Protein AF-A0A919U0M6-F1 (afdb_monomer_lite)

Organism: NCBI:txid398759

Sequence (118 aa):
MAHFEVVVVEVRPTDEEIRDNPAKAGIPLATLLERTSGEYVWHYSPEAPVREHWRRTATAIADSNLAEIARATTIPVSLEHLRGRDPATTRVKVRFEISYTSARESRDAAVLDGPHLL

Secondary structure (DSSP, 8-state):
-EEEEEEEEEE---HHHHHH-TTTT-EEHHHHHHHTTT-SEEEE---HHHHHHHHHHHHHHT-HHHHHHHH-S-EEEE-GGGTTS-TTT-EEEEEEEEEE--SSS---EEEEE-----

Structure (mmCIF, N/CA/C/O backbone):
data_AF-A0A919U0M6-F1
#
_entry.id   AF-A0A919U0M6-F1
#
loop_
_atom_site.group_PDB
_atom_site.id
_atom_site.type_symbol
_atom_site.label_atom_id
_atom_site.label_alt_id
_atom_site.label_comp_id
_atom_site.label_asym_id
_atom_site.label_entity_id
_atom_site.label_seq_id
_atom_site.pdbx_PDB_ins_code
_atom_site.Cartn_x
_atom_site.Cartn_y
_atom_site.Cartn_z
_atom_site.occupancy
_atom_site.B_iso_or_equiv
_atom_site.auth_seq_id
_atom_site.auth_comp_id
_atom_site.auth_asym_id
_atom_site.auth_atom_id
_atom_site.pdbx_PDB_model_num
ATOM 1 N N . MET A 1 1 ? 13.990 -15.208 -12.308 1.00 63.44 1 MET A N 1
ATOM 2 C CA . MET A 1 1 ? 12.586 -14.743 -12.241 1.00 63.44 1 MET A CA 1
ATOM 3 C C . MET A 1 1 ? 12.480 -13.775 -11.079 1.00 63.44 1 MET A C 1
ATOM 5 O O . MET A 1 1 ? 13.026 -14.092 -10.021 1.00 63.44 1 MET A O 1
ATOM 9 N N . ALA A 1 2 ? 11.892 -12.598 -11.289 1.00 68.50 2 ALA A N 1
ATOM 10 C CA . ALA A 1 2 ? 11.621 -11.658 -10.212 1.00 68.50 2 ALA A CA 1
ATOM 11 C C . ALA A 1 2 ? 10.204 -11.877 -9.679 1.00 68.50 2 ALA A C 1
ATOM 13 O O . ALA A 1 2 ? 9.291 -12.233 -10.418 1.00 68.50 2 ALA A O 1
ATOM 14 N N . HIS A 1 3 ? 10.039 -11.681 -8.383 1.00 72.75 3 HIS A N 1
ATOM 15 C CA . HIS A 1 3 ? 8.771 -11.629 -7.689 1.00 72.75 3 HIS A CA 1
ATOM 16 C C . HIS A 1 3 ? 8.658 -10.241 -7.072 1.00 72.75 3 HIS A C 1
ATOM 18 O O . HIS A 1 3 ? 9.542 -9.804 -6.330 1.00 72.75 3 HIS A O 1
ATOM 24 N N . PHE A 1 4 ? 7.588 -9.542 -7.419 1.00 74.31 4 PHE A N 1
ATOM 25 C CA . PHE A 1 4 ? 7.243 -8.263 -6.830 1.00 74.31 4 PHE A CA 1
ATOM 26 C C . PHE A 1 4 ? 5.993 -8.454 -5.990 1.00 74.31 4 PHE A C 1
ATOM 28 O O . PHE A 1 4 ? 4.985 -8.949 -6.492 1.00 74.31 4 PHE A O 1
ATOM 35 N N . GLU A 1 5 ? 6.06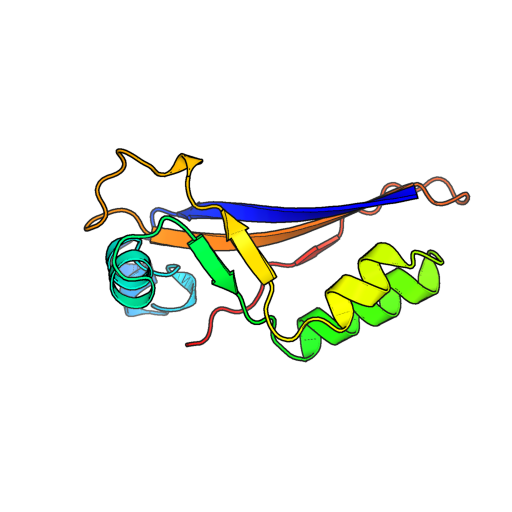0 -8.032 -4.737 1.00 75.31 5 GLU A N 1
ATOM 36 C CA . GLU A 1 5 ? 4.936 -8.083 -3.821 1.00 75.31 5 GLU A CA 1
ATOM 37 C C . GLU A 1 5 ? 4.699 -6.713 -3.192 1.00 75.31 5 GLU A C 1
ATOM 39 O O . GLU A 1 5 ? 5.629 -6.020 -2.764 1.00 75.31 5 GLU A O 1
ATOM 44 N N . VAL A 1 6 ? 3.424 -6.329 -3.139 1.00 75.19 6 VAL A N 1
ATOM 45 C CA . VAL A 1 6 ? 2.970 -5.188 -2.350 1.00 75.19 6 VAL A CA 1
ATOM 46 C C . VAL A 1 6 ? 2.392 -5.727 -1.058 1.00 75.19 6 VAL A C 1
ATOM 48 O O . VAL A 1 6 ? 1.335 -6.356 -1.061 1.00 75.19 6 VAL A O 1
ATOM 51 N N . VAL A 1 7 ? 3.083 -5.467 0.044 1.00 79.94 7 VAL A N 1
ATOM 52 C CA . VAL A 1 7 ? 2.692 -5.942 1.366 1.00 79.94 7 VAL A CA 1
ATOM 53 C C . VAL A 1 7 ? 2.074 -4.784 2.131 1.00 79.94 7 VAL A C 1
ATOM 55 O O . VAL A 1 7 ? 2.650 -3.699 2.233 1.00 79.94 7 VAL A O 1
ATOM 58 N N . VAL A 1 8 ? 0.897 -5.010 2.701 1.00 82.94 8 VAL A N 1
ATOM 59 C CA . VAL A 1 8 ? 0.315 -4.083 3.672 1.00 82.94 8 VAL A CA 1
ATOM 60 C C . VAL A 1 8 ? 0.710 -4.556 5.051 1.00 82.94 8 VAL A C 1
ATOM 62 O O . VAL A 1 8 ? 0.501 -5.714 5.406 1.00 82.94 8 VAL A O 1
ATOM 65 N N . VAL A 1 9 ? 1.284 -3.650 5.829 1.00 84.69 9 VAL A N 1
ATOM 66 C CA . VAL A 1 9 ? 1.682 -3.926 7.203 1.00 84.69 9 VAL A CA 1
ATOM 67 C C . VAL A 1 9 ? 0.810 -3.120 8.155 1.00 84.69 9 VAL A C 1
ATOM 69 O O . VAL A 1 9 ? 0.667 -1.902 8.015 1.00 84.69 9 VAL A O 1
ATOM 72 N N . GLU A 1 10 ? 0.216 -3.813 9.126 1.00 85.94 10 GLU A N 1
ATOM 73 C CA . GLU A 1 10 ? -0.365 -3.179 10.309 1.00 85.94 10 GLU A CA 1
ATOM 74 C C . GLU A 1 10 ? 0.770 -2.519 11.096 1.00 85.94 10 GLU A C 1
ATOM 76 O O . GLU A 1 10 ? 1.805 -3.137 11.358 1.00 85.94 10 GLU A O 1
ATOM 81 N N . VAL A 1 11 ? 0.577 -1.263 11.485 1.00 84.62 11 VAL A N 1
ATOM 82 C CA . VAL A 1 11 ? 1.507 -0.539 12.347 1.00 84.62 11 VAL A CA 1
ATOM 83 C C . VAL A 1 11 ? 0.790 -0.002 13.571 1.00 84.62 11 VAL A C 1
ATOM 85 O O . VAL A 1 11 ? -0.371 0.404 13.513 1.00 84.62 11 VAL A O 1
ATOM 88 N N . ARG A 1 12 ? 1.515 0.018 14.688 1.00 82.00 12 ARG A N 1
ATOM 89 C CA . ARG A 1 12 ? 1.053 0.560 15.968 1.00 82.00 12 ARG A CA 1
ATOM 90 C C . ARG A 1 12 ? 2.016 1.649 16.424 1.00 82.00 12 ARG A C 1
ATOM 92 O O . ARG A 1 12 ? 2.882 1.369 17.250 1.00 82.00 12 ARG A O 1
ATOM 99 N N . PRO A 1 13 ? 1.938 2.843 15.823 1.00 80.88 13 PRO A N 1
ATOM 100 C CA . PRO A 1 13 ? 2.764 3.961 16.243 1.00 80.88 13 PRO A CA 1
ATOM 101 C C . PRO A 1 13 ? 2.321 4.449 17.622 1.00 80.88 13 PRO A C 1
ATOM 103 O O . PRO A 1 13 ? 1.145 4.371 17.982 1.00 80.88 13 PRO A O 1
ATOM 106 N N . THR A 1 14 ? 3.268 4.975 18.377 1.00 83.75 14 THR A N 1
ATOM 107 C CA . THR A 1 14 ? 3.016 5.707 19.617 1.00 83.75 14 THR A CA 1
ATOM 108 C C . THR A 1 14 ? 2.388 7.076 19.337 1.00 83.75 14 THR A C 1
ATOM 110 O O . THR A 1 14 ? 2.492 7.621 18.235 1.00 83.75 14 THR A O 1
ATOM 113 N N . ASP A 1 15 ? 1.769 7.676 20.356 1.00 83.19 15 ASP A N 1
ATOM 114 C CA . ASP A 1 15 ? 1.198 9.028 20.264 1.00 83.19 15 ASP A CA 1
ATOM 115 C C . ASP A 1 15 ? 2.248 10.097 19.918 1.00 83.19 15 ASP A C 1
ATOM 117 O O . ASP A 1 15 ? 1.928 11.117 19.305 1.00 83.19 15 ASP A O 1
ATOM 121 N N . GLU A 1 16 ? 3.503 9.874 20.314 1.00 85.94 16 GLU A N 1
ATOM 122 C CA . GLU A 1 16 ? 4.637 10.732 19.970 1.00 85.94 16 GLU A CA 1
ATOM 123 C C . GLU A 1 16 ? 4.980 10.608 18.481 1.00 85.94 16 GLU A C 1
ATOM 125 O O . GLU A 1 16 ? 5.023 11.615 17.780 1.00 85.94 16 GLU A O 1
ATOM 130 N N . GLU A 1 17 ? 5.077 9.385 17.949 1.00 82.44 17 GLU A N 1
ATOM 131 C CA . GLU A 1 17 ? 5.320 9.155 16.517 1.00 82.44 17 GLU A CA 1
ATOM 132 C C . GLU A 1 17 ? 4.205 9.721 15.628 1.00 82.44 17 GLU A C 1
ATOM 134 O O . GLU A 1 17 ? 4.480 10.264 14.555 1.00 82.44 17 GLU A O 1
ATOM 139 N N . ILE A 1 18 ? 2.946 9.626 16.072 1.00 81.81 18 ILE A N 1
ATOM 140 C CA . ILE A 1 18 ? 1.806 10.229 15.370 1.00 81.81 18 ILE A CA 1
ATOM 141 C C . ILE A 1 18 ? 1.940 11.753 15.327 1.00 81.81 18 ILE A C 1
ATOM 143 O O . ILE A 1 18 ? 1.633 12.361 14.302 1.00 81.81 18 ILE A O 1
ATOM 147 N N . ARG A 1 19 ? 2.376 12.374 16.425 1.00 83.06 19 ARG A N 1
ATOM 148 C CA . ARG A 1 19 ? 2.496 13.831 16.541 1.00 83.06 19 ARG A CA 1
ATOM 149 C C . ARG A 1 19 ? 3.669 14.377 15.738 1.00 83.06 19 ARG A C 1
ATOM 151 O O . ARG A 1 19 ? 3.507 15.373 15.039 1.00 83.06 19 ARG A O 1
ATOM 158 N N . ASP A 1 20 ? 4.813 13.715 15.827 1.00 84.50 20 ASP A N 1
ATOM 159 C CA . ASP A 1 20 ? 6.046 14.142 15.173 1.00 84.50 20 ASP A CA 1
ATOM 160 C C . ASP A 1 20 ? 5.980 13.937 13.664 1.00 84.50 20 ASP A C 1
ATOM 162 O O . ASP A 1 20 ? 6.455 14.768 12.885 1.00 84.50 20 ASP A O 1
ATOM 166 N N . ASN A 1 21 ? 5.402 12.816 13.225 1.00 78.75 21 ASN A N 1
ATOM 167 C CA . ASN A 1 21 ? 5.285 12.518 11.811 1.00 78.75 21 ASN A CA 1
ATOM 168 C C . ASN A 1 21 ? 4.071 11.616 11.519 1.00 78.75 21 ASN A C 1
ATOM 170 O O . ASN A 1 21 ? 4.218 10.401 11.335 1.00 78.75 21 ASN A O 1
ATOM 174 N N . PRO A 1 22 ? 2.867 12.202 11.383 1.00 72.25 22 PRO A N 1
ATOM 175 C CA . PRO A 1 22 ? 1.638 11.443 11.154 1.00 72.25 22 PRO A CA 1
ATOM 176 C C . PRO A 1 22 ? 1.668 10.625 9.855 1.00 72.25 22 PRO A C 1
ATOM 178 O O . PRO A 1 22 ? 0.988 9.605 9.758 1.00 72.25 22 PRO A O 1
ATOM 181 N N . ALA A 1 23 ? 2.487 11.022 8.876 1.00 66.88 23 ALA A N 1
ATOM 182 C CA . ALA A 1 23 ? 2.719 10.258 7.655 1.00 66.88 23 ALA A CA 1
ATOM 183 C C . ALA A 1 23 ? 3.538 8.982 7.924 1.00 66.88 23 ALA A C 1
ATOM 185 O O . ALA A 1 23 ? 3.165 7.893 7.486 1.00 66.88 23 ALA A O 1
ATOM 186 N N . LYS A 1 24 ? 4.612 9.067 8.721 1.00 71.38 24 LYS A N 1
ATOM 187 C CA . LYS A 1 24 ? 5.362 7.886 9.184 1.00 71.38 24 LYS A CA 1
ATOM 188 C C . LYS A 1 24 ? 4.583 7.029 10.174 1.00 71.38 24 LYS A C 1
ATOM 190 O O . LYS A 1 24 ? 4.959 5.881 10.366 1.00 71.38 24 LYS A O 1
ATOM 195 N N . ALA A 1 25 ? 3.503 7.518 10.760 1.00 81.69 25 ALA A N 1
ATOM 196 C CA . ALA A 1 25 ? 2.618 6.719 11.600 1.00 81.69 25 ALA A CA 1
ATOM 197 C C . ALA A 1 25 ? 1.672 5.797 10.788 1.00 81.69 25 ALA A C 1
ATOM 199 O O . ALA A 1 25 ? 0.889 5.042 11.360 1.00 81.69 25 ALA A O 1
ATOM 200 N N . GLY A 1 26 ? 1.728 5.831 9.451 1.00 87.06 26 GLY A N 1
ATOM 201 C CA . GLY A 1 26 ? 0.807 5.091 8.581 1.00 87.06 26 GLY A CA 1
ATOM 202 C C . GLY A 1 26 ? -0.573 5.746 8.498 1.00 87.06 26 GLY A C 1
ATOM 203 O O . GLY A 1 26 ? -0.843 6.743 9.165 1.00 87.06 26 GLY A O 1
ATOM 204 N N . ILE A 1 27 ? -1.460 5.196 7.674 1.00 89.12 27 ILE A N 1
ATOM 205 C CA . ILE A 1 27 ? -2.802 5.740 7.422 1.00 89.12 27 ILE A CA 1
ATOM 206 C C . ILE A 1 27 ? -3.827 4.977 8.275 1.00 89.12 27 ILE A C 1
ATOM 208 O O . ILE A 1 27 ? -3.748 3.749 8.322 1.00 89.12 27 ILE A O 1
ATOM 212 N N . PRO A 1 28 ? -4.788 5.644 8.946 1.00 91.50 28 PRO A N 1
ATOM 213 C CA . PRO A 1 28 ? -5.859 4.944 9.651 1.00 91.50 28 PRO A CA 1
ATOM 214 C C . PRO A 1 28 ? -6.667 4.061 8.699 1.00 91.50 28 PRO A C 1
ATOM 216 O O . PRO A 1 28 ? -7.048 4.504 7.612 1.00 91.50 2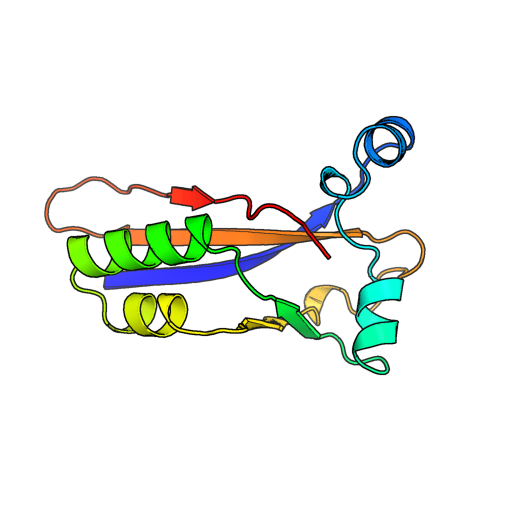8 PRO A O 1
ATOM 219 N N . LEU A 1 29 ? -6.993 2.841 9.128 1.00 92.19 29 LEU A N 1
ATOM 220 C CA . LEU A 1 29 ? -7.844 1.943 8.350 1.00 92.19 29 LEU A CA 1
ATOM 221 C C . LEU A 1 29 ? -9.225 2.573 8.109 1.00 92.19 29 LEU A C 1
ATOM 223 O O . LEU A 1 29 ? -9.734 2.490 6.996 1.00 92.19 29 LEU A O 1
ATOM 227 N N . ALA A 1 30 ? -9.783 3.284 9.096 1.00 93.19 30 ALA A N 1
ATOM 228 C CA . ALA A 1 30 ? -11.028 4.038 8.933 1.00 93.19 30 ALA A CA 1
ATOM 229 C C . ALA A 1 30 ? -10.980 5.028 7.754 1.00 93.19 30 ALA A C 1
ATOM 231 O O . ALA A 1 30 ? -11.908 5.069 6.953 1.00 93.19 30 ALA A O 1
ATOM 232 N N . THR A 1 31 ? -9.880 5.773 7.598 1.00 92.00 31 THR A N 1
ATOM 233 C CA . THR A 1 31 ? -9.704 6.732 6.494 1.00 92.00 31 THR A CA 1
ATOM 234 C C . THR A 1 31 ? -9.648 6.039 5.135 1.00 92.00 31 THR A C 1
ATOM 236 O O . THR A 1 31 ? -10.139 6.581 4.147 1.00 92.00 31 THR A O 1
ATOM 239 N N . LEU A 1 32 ? -9.044 4.851 5.058 1.00 91.56 32 LEU A N 1
ATOM 240 C CA . LEU A 1 32 ? -9.014 4.084 3.813 1.00 91.56 32 LEU A CA 1
ATOM 241 C C . LEU A 1 32 ? -10.405 3.566 3.455 1.00 91.56 32 LEU A C 1
ATOM 243 O O . LEU A 1 32 ? -10.836 3.778 2.328 1.00 91.56 32 LEU A O 1
ATOM 247 N N . LEU A 1 33 ? -11.121 2.986 4.421 1.00 93.56 33 LEU A N 1
ATOM 248 C CA . LEU A 1 33 ? -12.484 2.496 4.216 1.00 93.56 33 LEU A CA 1
ATOM 249 C C . LEU A 1 33 ? -13.449 3.624 3.833 1.00 93.56 33 LEU A C 1
ATOM 251 O O . LEU A 1 33 ? -14.306 3.428 2.982 1.00 93.56 33 LEU A O 1
ATOM 255 N N . GLU A 1 34 ? -13.305 4.821 4.402 1.00 94.31 34 GLU A N 1
ATOM 256 C CA . GLU A 1 34 ? -14.108 5.984 4.004 1.00 94.31 34 GLU A CA 1
ATOM 257 C C . GLU A 1 34 ? -13.891 6.343 2.525 1.00 94.31 34 GLU A C 1
ATOM 259 O O . GLU A 1 34 ? -14.850 6.534 1.778 1.00 94.31 34 GLU A O 1
ATOM 264 N N . ARG A 1 35 ? -12.632 6.360 2.068 1.00 91.44 35 ARG A N 1
ATOM 265 C CA . ARG A 1 35 ? -12.275 6.677 0.672 1.00 91.44 35 ARG A CA 1
ATOM 266 C C . ARG A 1 35 ?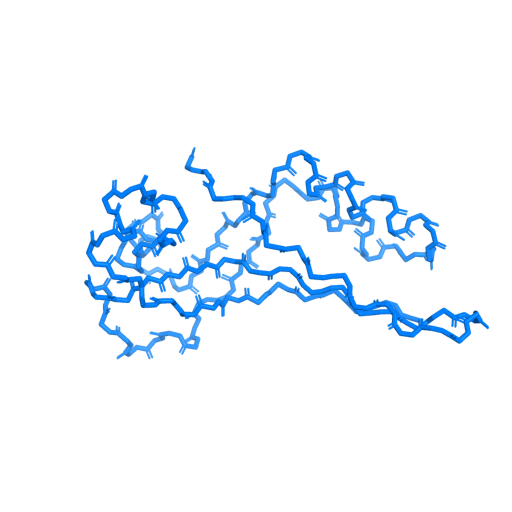 -12.780 5.652 -0.329 1.00 91.44 35 ARG A C 1
ATOM 268 O O . ARG A 1 35 ? -12.993 5.991 -1.490 1.00 91.44 35 ARG A O 1
ATOM 275 N N . THR A 1 36 ? -12.929 4.409 0.102 1.00 92.00 36 THR A N 1
ATOM 276 C CA . THR A 1 36 ? -13.329 3.285 -0.744 1.00 92.00 36 THR A CA 1
ATOM 277 C C . THR A 1 36 ? -14.761 2.839 -0.483 1.00 92.00 36 THR A C 1
ATOM 279 O O . THR A 1 36 ? -15.142 1.743 -0.872 1.00 92.00 36 THR A O 1
ATOM 282 N N . SER A 1 37 ? -15.583 3.673 0.167 1.00 93.62 37 SER A N 1
ATOM 283 C CA . SER A 1 37 ? -16.989 3.351 0.462 1.00 93.62 37 SER A CA 1
ATOM 284 C C . SER A 1 37 ? -17.174 2.016 1.206 1.00 93.62 37 SER A C 1
ATOM 286 O O . SER A 1 37 ? -18.152 1.302 1.002 1.00 93.62 37 SER A O 1
ATOM 288 N N . GLY A 1 38 ? -16.226 1.673 2.080 1.00 93.19 38 GLY A N 1
ATOM 289 C CA . GLY A 1 38 ? -16.219 0.459 2.894 1.00 93.19 38 GLY A CA 1
ATOM 290 C C . GLY A 1 38 ? -15.490 -0.732 2.270 1.00 93.19 38 GLY A C 1
ATOM 291 O O . GLY A 1 38 ? -15.410 -1.786 2.904 1.00 93.19 38 GLY A O 1
ATOM 292 N N . GLU A 1 39 ? -14.937 -0.599 1.064 1.00 94.50 39 GLU A N 1
ATOM 293 C CA . GLU A 1 39 ? -14.178 -1.680 0.438 1.00 94.50 39 GLU A CA 1
ATOM 294 C C . GLU A 1 39 ? -12.784 -1.824 1.063 1.00 94.50 39 GLU A C 1
ATOM 296 O O . GLU A 1 39 ? -12.045 -0.853 1.233 1.00 94.50 39 GLU A O 1
ATOM 301 N N . TYR A 1 40 ? -12.377 -3.061 1.356 1.00 93.81 40 TYR A N 1
ATOM 302 C CA . TYR A 1 40 ? -11.055 -3.384 1.902 1.00 93.81 40 TYR A CA 1
ATOM 303 C C . TYR A 1 40 ? -9.994 -3.419 0.792 1.00 93.81 40 TYR A C 1
ATOM 305 O O . TYR A 1 40 ? -9.316 -4.422 0.566 1.00 93.81 40 TYR A O 1
ATOM 313 N N . VAL A 1 41 ? -9.839 -2.297 0.097 1.00 92.44 41 VAL A N 1
ATOM 314 C CA . VAL A 1 41 ? -8.837 -2.089 -0.945 1.00 92.44 41 VAL A CA 1
ATOM 315 C C . VAL A 1 41 ? -8.164 -0.740 -0.739 1.00 92.44 41 VAL A C 1
ATOM 317 O O . VAL A 1 41 ? -8.800 0.243 -0.374 1.00 92.44 41 VAL A O 1
ATOM 320 N N . TRP A 1 42 ? -6.862 -0.679 -0.985 1.00 90.62 42 TRP A N 1
ATOM 321 C CA . TRP A 1 42 ? -6.125 0.570 -1.074 1.00 90.62 42 TRP A CA 1
ATOM 322 C C . TRP A 1 42 ? -5.576 0.735 -2.485 1.00 90.62 42 TRP A C 1
ATOM 324 O O . TRP A 1 42 ? -4.713 -0.012 -2.931 1.00 90.62 42 TRP A O 1
ATOM 334 N N . HIS A 1 43 ? -6.064 1.752 -3.183 1.00 89.75 43 HIS A N 1
ATOM 335 C CA . HIS A 1 43 ? -5.507 2.231 -4.440 1.00 89.75 43 HIS A CA 1
ATOM 336 C C . HIS A 1 43 ? -4.234 3.047 -4.169 1.00 89.75 43 HIS A C 1
ATOM 338 O O . HIS A 1 43 ? -4.288 4.264 -3.993 1.00 89.75 43 HIS A O 1
ATOM 344 N N . TYR A 1 44 ? -3.090 2.369 -4.059 1.00 87.25 44 TYR A N 1
ATOM 345 C CA . TYR A 1 44 ? -1.813 3.009 -3.757 1.00 87.25 44 TYR A CA 1
ATOM 346 C C . TYR A 1 44 ? -1.195 3.618 -5.018 1.00 87.25 44 TYR A C 1
ATOM 348 O O . TYR A 1 44 ? -1.031 2.934 -6.026 1.00 87.25 44 TYR A O 1
ATOM 356 N N . SER A 1 45 ? -0.798 4.886 -4.945 1.00 87.81 45 SER A N 1
ATOM 357 C CA . SER A 1 45 ? -0.097 5.588 -6.022 1.00 87.81 45 SER A CA 1
ATOM 358 C C . SER A 1 45 ? 1.363 5.798 -5.612 1.00 87.81 45 SER A C 1
ATOM 360 O O . SER A 1 45 ? 1.633 6.674 -4.792 1.00 87.81 45 SER A O 1
ATOM 362 N N . PRO A 1 46 ? 2.316 5.011 -6.146 1.00 82.94 46 PRO A N 1
ATOM 363 C CA . PRO A 1 46 ? 3.719 5.125 -5.763 1.00 82.94 46 PRO A CA 1
ATOM 364 C C . PRO A 1 46 ? 4.290 6.489 -6.123 1.00 82.94 46 PRO A C 1
ATOM 366 O O . PRO A 1 46 ? 3.937 7.075 -7.145 1.00 82.94 46 PRO A O 1
ATOM 369 N N . GLU A 1 47 ? 5.219 6.995 -5.326 1.00 84.25 47 GLU A N 1
ATOM 370 C CA . GLU A 1 47 ? 5.902 8.238 -5.669 1.00 84.25 47 GLU A CA 1
ATOM 371 C C . GLU A 1 47 ? 6.863 8.0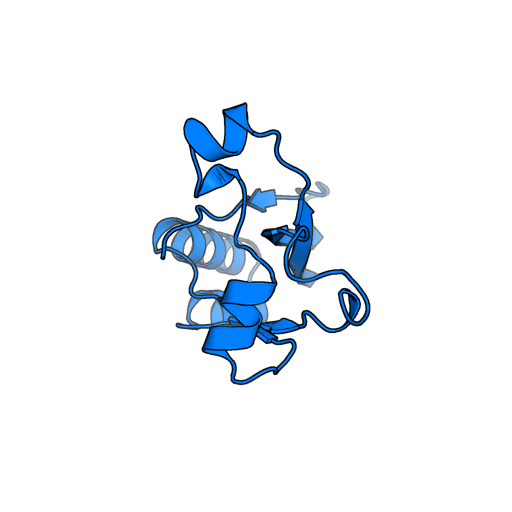51 -6.855 1.00 84.25 47 GLU A C 1
ATOM 373 O O . GLU A 1 47 ? 7.309 6.943 -7.172 1.00 84.25 47 GLU A O 1
ATOM 378 N N . ALA A 1 48 ? 7.223 9.155 -7.514 1.00 86.12 48 ALA A N 1
ATOM 379 C CA . ALA A 1 48 ? 8.134 9.124 -8.658 1.00 86.12 48 ALA A CA 1
ATOM 380 C C . ALA A 1 48 ? 9.490 8.441 -8.362 1.00 86.12 48 ALA A C 1
ATOM 382 O O . ALA A 1 48 ? 9.913 7.637 -9.196 1.00 86.12 48 ALA A O 1
ATOM 383 N N . PRO A 1 49 ? 10.150 8.658 -7.201 1.00 85.19 49 PRO A N 1
ATOM 384 C CA . PRO A 1 49 ? 11.406 7.972 -6.885 1.00 85.19 49 PRO A CA 1
ATOM 385 C C . PRO A 1 49 ? 11.249 6.451 -6.761 1.00 85.19 49 PRO A C 1
ATOM 387 O O . PRO A 1 49 ? 12.131 5.702 -7.183 1.00 85.19 49 PRO A O 1
ATOM 390 N N . VAL A 1 50 ? 10.115 5.993 -6.223 1.00 83.75 50 VAL A N 1
ATOM 391 C CA . VAL A 1 50 ? 9.794 4.568 -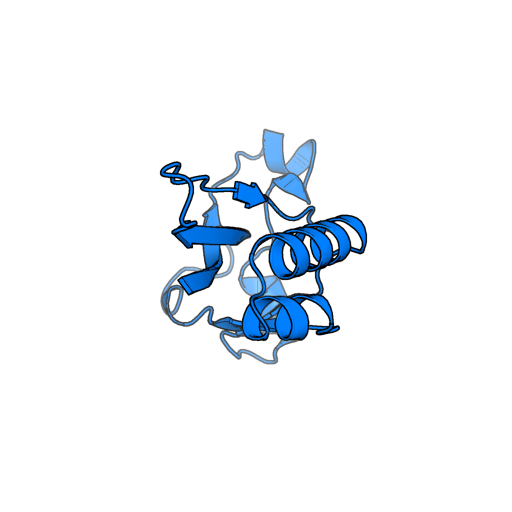6.069 1.00 83.75 50 VAL A CA 1
ATOM 392 C C . VAL A 1 50 ? 9.570 3.925 -7.440 1.00 83.75 50 VAL A C 1
ATOM 394 O O . VAL A 1 50 ? 10.210 2.920 -7.754 1.00 83.75 50 VAL A O 1
ATOM 397 N N . ARG A 1 51 ? 8.756 4.548 -8.307 1.00 87.12 51 ARG A N 1
ATOM 398 C CA . ARG A 1 51 ? 8.560 4.081 -9.694 1.00 87.12 51 ARG A CA 1
ATOM 399 C C . ARG A 1 51 ? 9.868 4.024 -10.475 1.00 87.12 51 ARG A C 1
ATOM 401 O O . ARG A 1 51 ? 10.113 3.064 -11.201 1.00 87.12 51 ARG A O 1
ATOM 408 N N . GLU A 1 52 ? 10.724 5.033 -10.315 1.00 88.69 52 GLU A N 1
ATOM 409 C CA . GLU A 1 52 ? 12.020 5.072 -10.991 1.00 88.69 52 GLU A CA 1
ATOM 410 C C . GLU A 1 52 ? 12.953 3.960 -10.505 1.00 88.69 52 GLU A C 1
ATOM 412 O O . GLU A 1 52 ? 13.662 3.347 -11.306 1.00 88.69 52 GLU A O 1
ATOM 417 N N . HIS A 1 53 ? 12.939 3.651 -9.205 1.00 86.50 53 HIS A N 1
ATOM 418 C CA . HIS A 1 53 ? 13.660 2.495 -8.689 1.00 86.50 53 HIS A CA 1
ATOM 419 C C . HIS A 1 53 ? 13.156 1.196 -9.331 1.00 86.50 53 HIS A C 1
ATOM 421 O O . HIS A 1 53 ? 13.965 0.444 -9.871 1.00 86.50 53 HIS A O 1
ATOM 427 N N . TRP A 1 54 ? 11.842 0.956 -9.360 1.00 87.62 54 TRP A N 1
ATOM 428 C CA . TRP A 1 54 ? 11.275 -0.249 -9.980 1.00 87.62 54 TRP A CA 1
ATOM 429 C C . TRP A 1 54 ? 11.609 -0.355 -11.464 1.00 87.62 54 TRP A C 1
ATOM 431 O O . TRP A 1 54 ? 11.988 -1.428 -11.924 1.00 87.62 54 TRP A O 1
ATOM 441 N N . ARG A 1 55 ? 11.555 0.758 -12.207 1.00 89.75 55 ARG A N 1
ATOM 442 C CA . ARG A 1 55 ? 11.925 0.807 -13.628 1.00 89.75 55 ARG A CA 1
ATOM 443 C C . ARG A 1 55 ? 13.381 0.397 -13.855 1.00 89.75 55 ARG A C 1
ATOM 445 O O . ARG A 1 55 ? 13.666 -0.395 -14.758 1.00 89.75 55 ARG A O 1
ATOM 452 N N . ARG A 1 56 ? 14.305 0.914 -13.036 1.00 89.06 56 ARG A N 1
ATOM 453 C CA . ARG A 1 56 ? 15.730 0.551 -13.106 1.00 89.06 56 ARG A CA 1
ATOM 454 C C . ARG A 1 56 ? 15.950 -0.916 -12.753 1.00 89.06 56 ARG A C 1
ATOM 456 O O . ARG A 1 56 ? 16.641 -1.606 -13.497 1.00 89.06 56 ARG A O 1
ATOM 463 N N . THR A 1 57 ? 15.317 -1.403 -11.688 1.00 84.75 57 THR A N 1
ATOM 464 C CA . THR A 1 57 ? 15.406 -2.807 -11.267 1.00 84.75 57 THR A CA 1
ATOM 465 C C . THR A 1 57 ? 14.854 -3.747 -12.338 1.00 84.75 57 THR A C 1
ATOM 467 O O . THR A 1 57 ? 15.547 -4.682 -12.726 1.00 84.75 57 THR A O 1
ATOM 470 N N . ALA A 1 58 ? 13.679 -3.450 -12.903 1.00 88.62 58 ALA A N 1
ATOM 471 C CA . ALA A 1 58 ? 13.080 -4.206 -14.006 1.00 88.62 58 ALA A CA 1
ATOM 472 C C . ALA A 1 58 ? 14.011 -4.307 -15.220 1.00 88.62 58 ALA A C 1
ATOM 474 O O . ALA A 1 58 ? 14.141 -5.371 -15.819 1.00 88.62 58 ALA A O 1
ATOM 475 N N . THR A 1 59 ? 14.692 -3.207 -15.555 1.00 88.81 59 THR A N 1
ATOM 476 C CA . THR A 1 59 ? 15.663 -3.165 -16.657 1.00 88.81 59 THR A CA 1
ATOM 477 C C . THR A 1 59 ? 16.890 -4.022 -16.345 1.00 88.81 59 THR A C 1
ATOM 479 O O . THR A 1 59 ? 17.326 -4.793 -17.195 1.00 88.81 59 THR A O 1
ATOM 482 N N . ALA A 1 60 ? 17.428 -3.926 -15.125 1.00 86.31 60 ALA A N 1
ATOM 483 C CA . ALA A 1 60 ? 18.616 -4.668 -14.707 1.00 86.31 60 ALA A CA 1
ATOM 484 C C . ALA A 1 60 ? 18.411 -6.192 -14.725 1.00 86.31 60 ALA A C 1
ATOM 486 O O . ALA A 1 60 ? 19.353 -6.930 -15.009 1.00 86.31 60 ALA A O 1
ATOM 487 N N . ILE A 1 61 ? 17.191 -6.660 -14.446 1.00 84.50 61 ILE A N 1
ATOM 488 C CA . ILE A 1 61 ? 16.864 -8.092 -14.366 1.00 84.50 61 ILE A CA 1
ATOM 489 C C . ILE A 1 61 ? 16.009 -8.598 -15.539 1.00 84.50 61 ILE A C 1
ATOM 491 O O . ILE A 1 61 ? 15.606 -9.760 -15.530 1.00 84.50 61 ILE A O 1
ATOM 495 N N . ALA A 1 62 ? 15.750 -7.743 -16.536 1.00 87.12 62 ALA A N 1
ATOM 496 C CA . ALA A 1 62 ? 14.914 -8.020 -17.706 1.00 87.12 62 ALA A CA 1
ATOM 497 C C . ALA A 1 62 ? 13.514 -8.582 -17.365 1.00 87.12 62 ALA A C 1
ATOM 499 O O . ALA A 1 62 ? 13.036 -9.510 -18.016 1.00 87.12 62 ALA A O 1
ATOM 500 N N . ASP A 1 63 ? 12.850 -8.019 -16.348 1.00 84.94 63 ASP A N 1
ATOM 501 C CA . ASP A 1 63 ? 11.519 -8.460 -15.907 1.00 84.94 63 ASP A CA 1
ATOM 502 C C . ASP A 1 63 ? 10.415 -7.530 -16.431 1.00 84.94 63 ASP A C 1
ATOM 504 O O . ASP A 1 63 ? 10.286 -6.371 -16.024 1.00 84.94 63 ASP A O 1
ATOM 508 N N . SER A 1 64 ? 9.614 -8.042 -17.367 1.00 85.50 64 SER A N 1
ATOM 509 C CA . SER A 1 64 ? 8.521 -7.295 -17.996 1.00 85.50 64 SER A CA 1
ATOM 510 C C . SER A 1 64 ? 7.380 -6.985 -17.031 1.00 85.50 64 SER A C 1
ATOM 512 O O . SER A 1 64 ? 6.746 -5.941 -17.168 1.00 85.50 64 SER A O 1
ATOM 514 N N . ASN A 1 65 ? 7.149 -7.849 -16.042 1.00 84.38 65 ASN A N 1
ATOM 515 C CA . ASN A 1 65 ? 6.060 -7.707 -15.083 1.00 84.38 65 ASN A CA 1
ATOM 516 C C . ASN A 1 65 ? 6.347 -6.536 -14.135 1.00 84.38 65 ASN A C 1
ATOM 518 O O . ASN A 1 65 ? 5.522 -5.639 -13.962 1.00 84.38 65 ASN A O 1
ATOM 522 N N . LEU A 1 66 ? 7.572 -6.465 -13.606 1.00 84.62 66 LEU A N 1
ATOM 523 C CA . LEU A 1 66 ? 8.012 -5.320 -12.810 1.00 84.62 66 LEU A CA 1
ATOM 524 C C . LEU A 1 66 ? 8.028 -4.021 -13.634 1.00 84.62 66 LEU A C 1
ATOM 526 O O . LEU A 1 66 ? 7.720 -2.953 -13.106 1.00 84.62 66 LEU A O 1
ATOM 530 N N . ALA A 1 67 ? 8.337 -4.093 -14.934 1.00 87.94 67 ALA A N 1
ATOM 531 C CA . ALA A 1 67 ? 8.280 -2.930 -15.818 1.00 87.94 67 ALA A CA 1
ATOM 532 C C . ALA A 1 67 ? 6.846 -2.410 -16.027 1.00 87.94 67 ALA A C 1
ATOM 534 O O . ALA A 1 67 ? 6.648 -1.199 -16.130 1.00 87.94 67 ALA A O 1
ATOM 535 N N . GLU A 1 68 ? 5.846 -3.293 -16.094 1.00 88.06 68 GLU A N 1
ATOM 536 C CA . GLU A 1 68 ? 4.431 -2.907 -16.144 1.00 88.06 68 GLU A CA 1
ATOM 537 C C . GLU A 1 68 ? 3.979 -2.257 -14.838 1.00 88.06 68 GLU A C 1
ATOM 539 O O . GLU A 1 68 ? 3.400 -1.171 -14.867 1.00 88.06 68 GLU A O 1
ATOM 544 N N . ILE A 1 69 ? 4.343 -2.844 -13.698 1.00 84.88 69 ILE A N 1
ATOM 545 C CA . ILE A 1 69 ? 4.049 -2.291 -12.371 1.00 84.88 69 ILE A CA 1
ATOM 546 C C . ILE A 1 69 ? 4.691 -0.908 -12.194 1.00 84.88 69 ILE A C 1
ATOM 548 O O . ILE A 1 69 ? 4.044 0.020 -11.716 1.00 84.88 69 ILE A O 1
ATOM 552 N N . ALA A 1 70 ? 5.933 -0.721 -12.649 1.00 86.44 70 ALA A N 1
ATOM 553 C CA . ALA A 1 70 ? 6.618 0.573 -12.615 1.00 86.44 70 ALA A CA 1
ATOM 554 C C . ALA A 1 70 ? 5.929 1.665 -13.453 1.00 86.44 70 ALA A C 1
ATOM 556 O O . ALA A 1 70 ? 6.112 2.853 -13.178 1.00 86.44 70 ALA A O 1
ATOM 557 N N . ARG A 1 71 ? 5.145 1.280 -14.468 1.00 88.38 71 ARG A N 1
ATOM 558 C CA . ARG A 1 71 ? 4.349 2.198 -15.298 1.00 88.38 71 ARG A CA 1
ATOM 559 C C . ARG A 1 71 ? 2.950 2.455 -14.738 1.00 88.38 71 ARG A C 1
ATOM 561 O O . ARG A 1 71 ? 2.324 3.428 -15.155 1.00 88.38 71 ARG A O 1
ATOM 568 N N . ALA A 1 72 ? 2.460 1.622 -13.821 1.00 85.50 72 ALA A N 1
ATOM 569 C CA . ALA A 1 72 ? 1.135 1.783 -13.243 1.00 85.50 72 ALA A CA 1
ATOM 570 C C . ALA A 1 72 ? 1.040 3.094 -12.446 1.00 85.50 72 ALA A C 1
ATOM 572 O O . ALA A 1 72 ? 1.882 3.407 -11.600 1.00 85.50 72 ALA A O 1
ATOM 573 N N . THR A 1 73 ? -0.008 3.874 -12.713 1.00 82.81 73 THR A N 1
ATOM 574 C CA . THR A 1 73 ? -0.296 5.103 -11.958 1.00 82.81 73 THR A CA 1
ATOM 575 C C . THR A 1 73 ? -0.764 4.778 -10.543 1.00 82.81 73 THR A C 1
ATOM 577 O O . THR A 1 73 ? -0.401 5.471 -9.595 1.00 82.81 73 THR A O 1
ATOM 580 N N . THR A 1 74 ? -1.518 3.687 -10.412 1.00 87.56 74 THR A N 1
ATOM 581 C CA . THR A 1 74 ? -2.123 3.225 -9.169 1.00 87.56 74 THR A CA 1
ATOM 582 C C . THR A 1 74 ? -2.126 1.702 -9.150 1.00 87.56 74 THR A C 1
ATOM 584 O O . THR A 1 74 ? -2.382 1.067 -10.173 1.00 87.56 74 THR A O 1
ATOM 587 N N . ILE A 1 75 ? -1.844 1.122 -7.987 1.00 86.44 75 ILE A N 1
ATOM 588 C CA . ILE A 1 75 ? -1.811 -0.317 -7.746 1.00 86.44 75 ILE A CA 1
ATOM 589 C C . ILE A 1 75 ? -2.893 -0.636 -6.708 1.00 86.44 75 ILE A C 1
ATOM 591 O O . ILE A 1 75 ? -2.844 -0.079 -5.608 1.00 86.44 75 ILE A O 1
ATOM 595 N N . PRO A 1 76 ? -3.879 -1.494 -7.023 1.00 88.12 76 PRO A N 1
ATOM 596 C CA . PRO A 1 76 ? -4.839 -1.949 -6.032 1.00 88.12 76 PRO A CA 1
ATOM 597 C C . PRO A 1 76 ? -4.153 -2.915 -5.065 1.00 88.12 76 PRO A C 1
ATOM 599 O O . PRO A 1 76 ? -3.538 -3.899 -5.476 1.00 88.12 76 PRO A O 1
ATOM 602 N N . VAL A 1 77 ? -4.268 -2.640 -3.771 1.00 88.44 77 VAL A N 1
ATOM 603 C CA . VAL A 1 77 ? -3.691 -3.456 -2.704 1.00 88.44 77 VAL A CA 1
ATOM 604 C C . VAL A 1 77 ? -4.810 -3.962 -1.809 1.00 88.44 77 VAL A C 1
ATOM 606 O O . VAL A 1 77 ? -5.605 -3.177 -1.294 1.00 88.44 77 VAL A O 1
ATOM 609 N N . SER A 1 78 ? -4.891 -5.278 -1.629 1.00 90.12 78 SER A N 1
ATOM 610 C CA . SER A 1 78 ? -5.928 -5.884 -0.795 1.00 90.12 78 SER A CA 1
ATOM 611 C C . SER A 1 78 ? -5.678 -5.614 0.690 1.00 90.12 78 SER A C 1
ATOM 613 O O . SER A 1 78 ? -4.596 -5.880 1.215 1.00 90.12 78 SER A O 1
ATOM 615 N N . LEU A 1 79 ? -6.710 -5.134 1.382 1.00 92.75 79 LEU A N 1
ATOM 616 C CA . LEU A 1 79 ? -6.751 -4.976 2.838 1.00 92.75 79 LEU A CA 1
ATOM 617 C C . LEU A 1 79 ? -7.580 -6.080 3.505 1.00 92.75 79 LEU A C 1
ATOM 619 O O . LEU A 1 79 ? -7.876 -5.994 4.691 1.00 92.75 79 LEU A O 1
ATOM 623 N N . GLU A 1 80 ? -7.974 -7.117 2.766 1.00 93.44 80 GLU A N 1
ATOM 624 C CA . GLU A 1 80 ? -8.904 -8.154 3.233 1.00 93.44 80 GLU A CA 1
ATOM 625 C C . GLU A 1 80 ? -8.435 -8.873 4.506 1.00 93.44 80 GLU A C 1
ATOM 627 O O . GLU A 1 80 ? -9.237 -9.191 5.381 1.00 93.44 80 GLU A O 1
ATOM 632 N N . HIS A 1 81 ? -7.123 -9.044 4.676 1.00 90.75 81 HIS A N 1
ATOM 633 C CA . HIS A 1 81 ? -6.522 -9.611 5.888 1.00 90.75 81 HIS A CA 1
ATOM 634 C C . HIS A 1 81 ? -6.734 -8.750 7.153 1.00 90.75 81 HIS A C 1
ATOM 636 O O . HIS A 1 81 ? -6.497 -9.222 8.264 1.00 90.75 81 HIS A O 1
ATOM 642 N N . LEU A 1 82 ? -7.181 -7.498 7.003 1.00 92.81 82 LEU A N 1
ATOM 643 C CA . LEU A 1 82 ? -7.539 -6.591 8.097 1.00 92.81 82 LEU A CA 1
ATOM 644 C C . LEU A 1 82 ? -9.037 -6.612 8.416 1.00 92.81 82 LEU A C 1
ATOM 646 O O . LEU A 1 82 ? -9.481 -5.900 9.320 1.00 92.81 82 LEU A O 1
ATOM 650 N N . ARG A 1 83 ? -9.842 -7.407 7.702 1.00 93.25 83 ARG A N 1
ATOM 651 C CA . ARG A 1 83 ? -11.262 -7.563 8.017 1.00 93.25 83 ARG A CA 1
ATOM 652 C C . ARG A 1 83 ? -11.409 -8.097 9.447 1.00 93.25 83 ARG A C 1
ATOM 654 O O . ARG A 1 83 ? -10.796 -9.090 9.823 1.00 93.25 83 ARG A O 1
ATOM 661 N N . GLY A 1 84 ? -12.202 -7.398 10.259 1.00 90.38 84 GLY A N 1
ATOM 662 C CA . GLY A 1 84 ? -12.374 -7.689 11.689 1.00 90.38 84 GLY A CA 1
ATOM 663 C C . GLY A 1 84 ? -11.391 -6.978 12.630 1.00 90.38 84 GLY A C 1
ATOM 664 O O . GLY A 1 84 ? -11.552 -7.078 13.844 1.00 90.38 84 GLY A O 1
ATOM 665 N N . ARG A 1 85 ? -10.406 -6.232 12.112 1.00 91.88 85 ARG A N 1
ATOM 666 C CA . ARG A 1 85 ? -9.620 -5.283 12.919 1.00 91.88 85 ARG A CA 1
ATOM 667 C C . ARG A 1 85 ? -10.435 -4.023 13.192 1.00 91.88 85 ARG A C 1
ATOM 669 O O . ARG A 1 85 ? -11.240 -3.623 12.355 1.00 91.88 85 ARG A O 1
ATOM 676 N N . ASP A 1 86 ? -10.202 -3.393 14.343 1.00 91.69 86 ASP A N 1
ATOM 677 C CA . ASP A 1 86 ? -10.844 -2.128 14.709 1.00 91.69 86 ASP A CA 1
ATOM 678 C C . ASP A 1 86 ? -10.301 -0.981 13.833 1.00 91.69 86 ASP A C 1
ATOM 680 O O . ASP A 1 86 ? -9.125 -0.621 13.967 1.00 91.69 86 ASP A O 1
ATOM 684 N N . PRO A 1 87 ? -11.118 -0.381 12.946 1.00 90.62 87 PRO A N 1
ATOM 685 C CA . PRO A 1 87 ? -10.647 0.654 12.034 1.00 90.62 87 PRO A CA 1
ATOM 686 C C . PRO A 1 87 ? -10.207 1.950 12.722 1.00 90.62 87 PRO A C 1
ATOM 688 O O . PRO A 1 87 ? -9.449 2.710 12.117 1.00 90.62 87 PRO A O 1
ATOM 691 N N . ALA A 1 88 ? -10.677 2.216 13.948 1.00 86.81 88 ALA A N 1
ATOM 692 C CA . ALA A 1 88 ? -10.365 3.442 14.681 1.00 86.81 88 ALA A CA 1
ATOM 693 C C . ALA A 1 88 ? -8.940 3.433 15.250 1.00 86.81 88 ALA A C 1
ATOM 695 O O . ALA A 1 88 ? -8.289 4.475 15.316 1.00 86.81 88 ALA A O 1
ATOM 696 N N . THR A 1 89 ? -8.448 2.255 15.637 1.00 85.94 89 THR A N 1
ATOM 697 C CA . THR A 1 89 ? -7.124 2.074 16.252 1.00 85.94 89 THR A CA 1
ATOM 698 C C . THR A 1 89 ? -6.093 1.484 15.291 1.00 85.94 89 THR A C 1
ATOM 700 O O . THR A 1 89 ? -4.891 1.671 15.479 1.00 85.94 89 THR A O 1
ATOM 703 N N . THR A 1 90 ? -6.536 0.806 14.230 1.00 90.69 90 THR A N 1
ATOM 704 C CA . THR A 1 90 ? -5.647 0.185 13.242 1.00 90.69 90 THR A CA 1
ATOM 705 C C . THR A 1 90 ? -5.095 1.222 12.270 1.00 90.69 90 THR A C 1
ATOM 707 O O . THR A 1 90 ? -5.849 1.939 11.607 1.00 90.69 90 THR A O 1
ATOM 710 N N . ARG A 1 91 ? -3.768 1.257 12.116 1.00 91.12 91 ARG A N 1
ATOM 711 C CA . ARG A 1 91 ? -3.080 2.032 11.077 1.00 91.12 91 ARG A CA 1
ATOM 712 C C . ARG A 1 91 ? -2.283 1.106 10.174 1.00 91.12 91 ARG A C 1
ATOM 714 O O . ARG A 1 91 ? -1.813 0.057 10.608 1.00 91.12 91 ARG A O 1
ATOM 721 N N . VAL A 1 92 ? -2.140 1.493 8.913 1.00 90.00 92 VAL A N 1
ATOM 722 C CA . VAL A 1 92 ? -1.511 0.657 7.891 1.00 90.00 92 VAL A CA 1
ATOM 723 C C . VAL A 1 92 ? -0.463 1.414 7.096 1.00 90.00 92 VAL A C 1
ATOM 725 O O . VAL A 1 92 ? -0.565 2.623 6.872 1.00 90.00 92 VAL A O 1
ATOM 728 N N . LYS A 1 93 ? 0.540 0.676 6.630 1.00 88.44 93 LYS A N 1
ATOM 729 C CA . LYS A 1 93 ? 1.532 1.140 5.663 1.00 88.44 93 LYS A CA 1
ATOM 730 C C . LYS A 1 93 ? 1.610 0.177 4.495 1.00 88.44 93 LYS A C 1
ATOM 732 O O . LYS A 1 93 ? 1.375 -1.016 4.660 1.00 88.44 93 LYS A O 1
ATOM 737 N N . VAL A 1 94 ? 1.991 0.701 3.337 1.00 83.25 94 VAL A N 1
ATOM 738 C CA . VAL A 1 94 ? 2.425 -0.127 2.215 1.00 83.25 94 VAL A CA 1
ATOM 739 C C . VAL A 1 94 ? 3.940 -0.265 2.265 1.00 83.25 94 VAL A C 1
ATOM 741 O O . VAL A 1 94 ? 4.658 0.728 2.378 1.00 83.25 94 VAL A O 1
ATOM 744 N N . ARG A 1 95 ? 4.400 -1.504 2.148 1.00 81.75 95 ARG A N 1
ATOM 745 C CA . ARG A 1 95 ? 5.791 -1.893 1.970 1.00 81.75 95 ARG A CA 1
ATOM 746 C C . ARG A 1 95 ? 5.923 -2.629 0.644 1.00 81.75 95 ARG A C 1
ATOM 748 O O . ARG A 1 95 ? 5.064 -3.431 0.281 1.00 81.75 95 ARG A O 1
ATOM 755 N N . PHE A 1 96 ? 7.009 -2.362 -0.067 1.00 78.00 96 PHE A N 1
ATOM 756 C CA . PHE A 1 96 ? 7.314 -3.038 -1.321 1.00 78.00 96 PHE A CA 1
ATOM 757 C C . PHE A 1 96 ? 8.460 -3.999 -1.132 1.00 78.00 96 PHE A C 1
ATOM 759 O O . PHE A 1 96 ? 9.527 -3.613 -0.647 1.00 78.00 96 PHE A O 1
ATOM 766 N N . GLU A 1 97 ? 8.240 -5.233 -1.564 1.00 77.94 97 GLU A N 1
ATOM 767 C CA . GLU A 1 97 ? 9.260 -6.263 -1.550 1.00 77.94 97 GLU A CA 1
ATOM 768 C C . GLU A 1 97 ? 9.520 -6.738 -2.970 1.00 77.94 97 GLU A C 1
ATOM 770 O O . GLU A 1 97 ? 8.637 -7.242 -3.666 1.00 77.94 97 GLU A O 1
ATOM 775 N N . ILE A 1 98 ? 10.764 -6.559 -3.407 1.00 73.81 98 ILE A N 1
ATOM 776 C CA . ILE A 1 98 ? 11.239 -7.084 -4.682 1.00 73.81 98 ILE A CA 1
ATOM 777 C C . ILE A 1 98 ? 12.243 -8.176 -4.370 1.00 73.81 98 ILE A C 1
ATOM 779 O O . ILE A 1 98 ? 13.314 -7.913 -3.825 1.00 73.81 98 ILE A O 1
ATOM 783 N N . SER A 1 99 ? 11.885 -9.402 -4.726 1.00 72.88 99 SER A N 1
ATOM 784 C CA . SER A 1 99 ? 12.731 -10.577 -4.574 1.00 72.88 99 SER A CA 1
ATOM 785 C C . 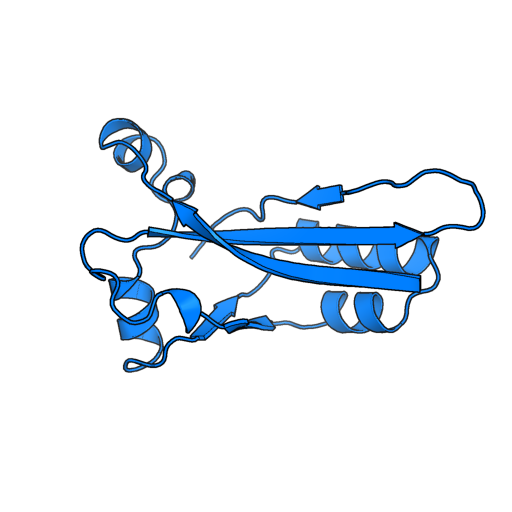SER A 1 99 ? 13.053 -11.129 -5.950 1.00 72.88 99 SER A C 1
ATOM 787 O O . SER A 1 99 ? 12.155 -11.517 -6.687 1.00 72.88 99 SER A O 1
ATOM 789 N N . TYR A 1 100 ? 14.324 -11.202 -6.326 1.00 69.06 100 TYR A N 1
ATOM 790 C CA . TYR A 1 100 ? 14.710 -11.774 -7.612 1.00 69.06 100 TYR A CA 1
ATOM 791 C C . TYR A 1 100 ? 15.896 -12.716 -7.472 1.00 69.06 100 TYR A C 1
ATOM 793 O O . TYR A 1 100 ? 16.750 -12.569 -6.603 1.00 69.06 100 TYR A O 1
ATOM 801 N N . THR A 1 101 ? 15.929 -13.722 -8.345 1.00 61.59 101 THR A N 1
ATOM 802 C CA . THR A 1 101 ? 17.101 -14.587 -8.518 1.00 61.59 101 THR A CA 1
ATOM 803 C C . THR A 1 101 ? 17.783 -14.195 -9.821 1.00 61.59 101 THR A C 1
ATOM 805 O O . THR A 1 101 ? 17.188 -14.362 -10.891 1.00 61.59 101 THR A O 1
ATOM 808 N N . SER A 1 102 ? 18.995 -13.643 -9.728 1.00 55.75 102 SER A N 1
ATOM 809 C CA . SER A 1 102 ? 19.845 -13.329 -10.881 1.00 55.75 102 SER A CA 1
ATOM 810 C C . SER A 1 102 ? 20.900 -14.427 -11.079 1.00 55.75 102 SER A C 1
ATOM 812 O O . SER A 1 102 ? 21.276 -15.100 -10.123 1.00 55.75 102 SER A O 1
ATOM 814 N N . ALA A 1 103 ? 21.384 -14.618 -12.312 1.00 52.88 103 ALA A N 1
ATOM 815 C CA . ALA A 1 103 ? 22.411 -15.621 -12.628 1.00 52.88 103 ALA A CA 1
ATOM 816 C C . ALA A 1 103 ? 23.786 -15.327 -11.984 1.00 52.88 103 ALA A C 1
ATOM 818 O O . ALA A 1 103 ? 24.642 -16.204 -11.936 1.00 52.88 103 ALA A O 1
ATOM 819 N N . ARG A 1 104 ? 23.998 -14.110 -11.463 1.00 45.66 104 ARG A N 1
ATOM 820 C CA . ARG A 1 104 ? 25.020 -13.834 -10.447 1.00 45.66 104 ARG A CA 1
ATOM 821 C C . ARG A 1 104 ? 24.376 -14.106 -9.091 1.00 45.66 104 ARG A C 1
ATOM 823 O O . ARG A 1 104 ? 23.494 -13.354 -8.685 1.00 45.66 104 ARG A O 1
ATOM 830 N N . GLU A 1 105 ? 24.768 -15.196 -8.441 1.00 40.50 105 GLU A N 1
ATOM 831 C CA . GLU A 1 105 ? 24.279 -15.609 -7.121 1.00 40.50 105 GLU A CA 1
ATOM 832 C C . GLU A 1 105 ? 24.427 -14.492 -6.075 1.00 40.50 105 GLU A C 1
ATOM 834 O O . GLU A 1 105 ? 25.451 -14.378 -5.414 1.00 40.50 105 GLU A O 1
ATOM 839 N N . SER A 1 106 ? 23.380 -13.686 -5.920 1.00 42.78 106 SER A N 1
ATOM 840 C CA . SER A 1 106 ? 23.117 -12.831 -4.765 1.00 42.78 106 SER A CA 1
ATOM 841 C C . SER A 1 106 ? 21.606 -12.625 -4.696 1.00 42.78 106 SER A C 1
ATOM 843 O O . SER A 1 106 ? 20.996 -12.111 -5.635 1.00 42.78 106 SER A O 1
ATOM 845 N N . ARG A 1 107 ? 20.976 -13.073 -3.604 1.00 48.28 107 ARG A N 1
ATOM 846 C CA . ARG A 1 107 ? 19.609 -12.669 -3.249 1.00 48.28 107 ARG A CA 1
ATOM 847 C C . ARG A 1 107 ? 19.682 -11.245 -2.707 1.00 48.28 107 ARG A C 1
ATOM 849 O O . ARG A 1 107 ? 19.933 -11.065 -1.521 1.00 48.28 107 ARG A O 1
ATOM 856 N N . ASP A 1 108 ? 19.457 -10.255 -3.557 1.00 47.31 108 ASP A N 1
ATOM 857 C CA . ASP A 1 108 ? 19.222 -8.889 -3.098 1.00 47.31 108 ASP A CA 1
ATOM 858 C C . ASP A 1 108 ? 17.720 -8.702 -2.856 1.00 47.31 108 ASP A C 1
ATOM 860 O O . ASP A 1 108 ? 16.923 -8.660 -3.793 1.00 47.31 108 ASP A O 1
ATOM 864 N N . ALA A 1 109 ? 17.327 -8.623 -1.582 1.00 48.41 109 ALA A N 1
ATOM 865 C CA . ALA A 1 109 ? 15.991 -8.195 -1.182 1.00 48.41 109 ALA A CA 1
ATOM 866 C C . ALA A 1 109 ? 16.016 -6.673 -1.005 1.00 48.41 109 ALA A C 1
ATOM 868 O O . ALA A 1 109 ? 16.507 -6.160 0.001 1.00 48.41 109 ALA A O 1
ATOM 869 N N . ALA A 1 110 ? 15.517 -5.939 -1.999 1.00 53.69 110 ALA A N 1
ATOM 870 C CA . ALA A 1 110 ? 15.345 -4.498 -1.873 1.00 53.69 110 ALA A CA 1
ATOM 871 C C . ALA A 1 110 ? 13.991 -4.228 -1.208 1.00 53.69 110 ALA A C 1
ATOM 873 O O . ALA A 1 110 ? 12.940 -4.392 -1.830 1.00 53.69 110 ALA A O 1
ATOM 874 N N . VAL A 1 111 ? 14.025 -3.830 0.065 1.00 52.19 111 VAL A N 1
ATOM 875 C CA . VAL A 1 111 ? 12.853 -3.312 0.776 1.00 52.19 111 VAL A CA 1
ATOM 876 C C . VAL A 1 111 ? 12.798 -1.815 0.533 1.00 52.19 111 VAL A C 1
ATOM 878 O O . VAL A 1 111 ? 13.708 -1.081 0.918 1.00 52.19 111 VAL A O 1
ATOM 881 N N . LEU A 1 112 ? 11.727 -1.365 -0.109 1.00 55.00 112 LEU A N 1
ATOM 882 C CA . LEU A 1 112 ? 11.410 0.051 -0.182 1.00 55.00 112 LEU A CA 1
ATOM 883 C C . LEU A 1 112 ? 10.207 0.309 0.716 1.00 55.00 112 LEU A C 1
ATOM 885 O O . LEU A 1 112 ? 9.078 -0.061 0.383 1.00 55.00 112 LEU A O 1
ATOM 889 N N . ASP A 1 113 ? 10.457 0.969 1.843 1.00 53.06 113 ASP A N 1
ATOM 890 C CA . ASP A 1 113 ? 9.401 1.662 2.570 1.00 53.06 113 ASP A CA 1
ATOM 891 C C . ASP A 1 113 ? 8.999 2.864 1.712 1.00 53.06 113 ASP A C 1
ATOM 893 O O . ASP A 1 113 ? 9.726 3.856 1.611 1.00 53.06 113 ASP A O 1
ATOM 897 N N . GLY A 1 114 ? 7.880 2.733 0.998 1.00 46.75 114 GLY A N 1
ATOM 898 C CA . GLY A 1 114 ? 7.349 3.825 0.192 1.00 46.75 114 GLY A CA 1
ATOM 899 C C . GLY A 1 114 ? 7.075 5.033 1.094 1.00 46.75 114 GLY A C 1
ATOM 900 O O . GLY A 1 114 ? 6.481 4.854 2.161 1.00 46.75 114 GLY A O 1
ATOM 901 N N . PRO A 1 115 ? 7.475 6.259 0.715 1.00 40.97 115 PRO A N 1
ATOM 902 C CA . PRO A 1 115 ? 7.064 7.427 1.470 1.00 40.97 115 PRO A CA 1
ATOM 903 C C . PRO A 1 115 ? 5.539 7.565 1.399 1.00 40.97 115 PRO A C 1
ATOM 905 O O . PRO A 1 115 ? 4.895 7.275 0.387 1.00 40.97 115 PRO A O 1
ATOM 908 N N . HIS A 1 116 ? 4.970 7.930 2.543 1.00 43.75 116 HIS A N 1
ATOM 909 C CA . HIS A 1 116 ? 3.547 8.143 2.733 1.00 43.75 116 HIS A CA 1
ATOM 910 C C . HIS A 1 116 ? 3.242 9.609 2.482 1.00 43.75 116 HIS A C 1
ATOM 912 O O . HIS A 1 116 ? 3.514 10.426 3.358 1.00 43.75 116 HIS A O 1
ATOM 918 N N . LEU A 1 117 ? 2.631 9.948 1.353 1.00 35.66 117 LEU A N 1
ATOM 919 C CA . LEU A 1 117 ? 1.937 11.222 1.241 1.00 35.66 117 LEU A CA 1
ATOM 920 C C . LEU A 1 117 ? 0.576 11.047 0.570 1.00 35.66 117 LEU A C 1
ATOM 922 O O . LEU A 1 117 ? 0.412 10.314 -0.405 1.00 35.66 117 LEU A O 1
ATOM 926 N N . LEU A 1 118 ? -0.388 11.686 1.229 1.00 33.91 118 LEU A N 1
ATOM 927 C CA . LEU A 1 118 ? -1.737 11.990 0.778 1.00 33.91 118 LEU A CA 1
ATOM 928 C C . LEU A 1 118 ? -1.719 12.887 -0.456 1.00 33.91 118 LEU A C 1
ATOM 930 O O . LEU A 1 118 ? -0.837 13.773 -0.508 1.00 33.91 118 LEU A O 1
#

Radius of gyration: 15.66 Å; chains: 1; bounding box: 42×30×38 Å

pLDDT: mean 79.73, std 15.14, range [33.91, 94.5]

Foldseek 3Di:
DKDKDKDKDKAQDDPVCCVVPVQVRAAQLVVQCVVVVNAQKDFDAFDPVVLVVLCVVCVVQVPVVSNVVSPDRTDIDGNPVCVVPDRVRIGIFIKMWMFDQDPPPDTDTDIDRGGGDD